Protein AF-A0A8X6TTU9-F1 (afdb_monomer)

Structure (mmCIF, N/CA/C/O backbone):
data_AF-A0A8X6TTU9-F1
#
_entry.id   AF-A0A8X6TTU9-F1
#
loop_
_atom_site.group_PDB
_atom_site.id
_atom_site.type_symbol
_atom_site.label_atom_id
_atom_site.label_alt_id
_atom_site.label_comp_id
_atom_site.label_asym_id
_atom_site.label_entity_id
_atom_site.label_seq_id
_atom_site.pdbx_PDB_ins_code
_atom_site.Cartn_x
_atom_site.Cartn_y
_atom_site.Cartn_z
_atom_site.occupancy
_atom_site.B_iso_or_equiv
_atom_site.auth_seq_id
_atom_site.auth_comp_id
_atom_site.auth_asym_id
_atom_site.auth_atom_id
_atom_site.pdbx_PDB_model_num
ATOM 1 N N . MET A 1 1 ? -14.971 -5.858 -1.848 1.00 54.28 1 MET A N 1
ATOM 2 C CA . MET A 1 1 ? -13.870 -4.936 -2.209 1.00 54.28 1 MET A CA 1
ATOM 3 C C . MET A 1 1 ? -13.039 -5.574 -3.321 1.00 54.28 1 MET A C 1
ATOM 5 O O . MET A 1 1 ? -12.464 -6.626 -3.094 1.00 54.28 1 MET A O 1
ATOM 9 N N . THR A 1 2 ? -13.034 -5.006 -4.529 1.00 63.56 2 THR A N 1
ATOM 10 C CA . THR A 1 2 ? -12.357 -5.552 -5.735 1.00 63.56 2 THR A CA 1
ATOM 11 C C . THR A 1 2 ? -11.423 -4.524 -6.388 1.00 63.56 2 THR A C 1
ATOM 13 O O . THR A 1 2 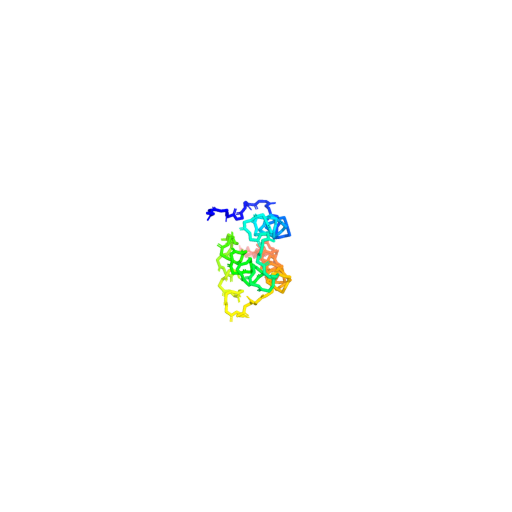? -11.136 -4.576 -7.583 1.00 63.56 2 THR A O 1
ATOM 16 N N . ARG A 1 3 ? -10.942 -3.552 -5.605 1.00 82.56 3 ARG A N 1
ATOM 17 C CA . ARG A 1 3 ? -10.048 -2.493 -6.087 1.00 82.56 3 ARG A CA 1
ATOM 18 C C . ARG A 1 3 ? -8.679 -3.078 -6.440 1.00 82.56 3 ARG A C 1
ATOM 20 O O . ARG A 1 3 ? -8.050 -3.735 -5.617 1.00 82.56 3 ARG A O 1
ATOM 27 N N . ARG A 1 4 ? -8.210 -2.795 -7.654 1.00 89.19 4 ARG A N 1
ATOM 28 C CA . ARG A 1 4 ? -6.880 -3.156 -8.167 1.00 89.19 4 ARG A CA 1
ATOM 29 C C . ARG A 1 4 ? -6.203 -1.901 -8.713 1.00 89.19 4 ARG A C 1
ATOM 31 O O . ARG A 1 4 ? -6.890 -1.022 -9.233 1.00 89.19 4 ARG A O 1
ATOM 38 N N . GLN A 1 5 ? -4.879 -1.843 -8.613 1.00 89.50 5 GLN A N 1
ATOM 39 C CA . GLN A 1 5 ? -4.073 -0.716 -9.078 1.00 89.50 5 GLN A CA 1
ATOM 40 C C . GLN A 1 5 ? -4.219 -0.497 -10.593 1.00 89.50 5 GLN A C 1
ATOM 42 O O . GLN A 1 5 ? -3.961 -1.403 -11.399 1.00 89.50 5 GLN A O 1
ATOM 47 N N . LYS A 1 6 ? -4.562 0.726 -11.004 1.00 89.75 6 LYS A N 1
ATOM 48 C CA . LYS A 1 6 ? -4.666 1.106 -12.425 1.00 89.75 6 LYS A CA 1
ATOM 49 C C . LYS A 1 6 ? -3.282 1.330 -13.075 1.00 89.75 6 LYS A C 1
ATOM 51 O O . LYS A 1 6 ? -2.308 1.577 -12.368 1.00 89.75 6 LYS A O 1
ATOM 56 N N . PRO A 1 7 ? -3.152 1.264 -14.419 1.00 80.25 7 PRO A N 1
ATOM 57 C CA . PRO A 1 7 ? -1.873 1.413 -15.141 1.00 80.25 7 PRO A CA 1
ATOM 58 C C . PRO A 1 7 ? -1.052 2.665 -14.844 1.00 80.25 7 PRO A C 1
ATOM 60 O O . PRO A 1 7 ? 0.169 2.593 -14.914 1.00 80.25 7 PRO A O 1
ATOM 63 N N . CYS A 1 8 ? -1.698 3.760 -14.450 1.00 82.12 8 CYS A N 1
ATOM 64 C CA . CYS A 1 8 ? -1.042 5.038 -14.163 1.00 82.12 8 CYS A CA 1
ATOM 65 C C . CYS A 1 8 ? -1.233 5.492 -12.707 1.00 82.12 8 CYS A C 1
ATOM 67 O O . CYS A 1 8 ? -0.919 6.628 -12.365 1.00 82.12 8 CYS A O 1
ATOM 69 N N . GLU A 1 9 ? -1.795 4.635 -11.857 1.00 86.38 9 GLU A N 1
ATOM 70 C CA . GLU A 1 9 ? -2.036 4.953 -10.453 1.00 86.38 9 GLU A CA 1
ATOM 71 C C . GLU A 1 9 ? -0.770 4.690 -9.639 1.00 86.38 9 GLU A C 1
ATOM 73 O O . GLU A 1 9 ? -0.207 3.590 -9.671 1.00 86.38 9 GLU A O 1
ATOM 78 N N . SER A 1 10 ? -0.321 5.702 -8.897 1.00 87.81 10 SER A N 1
ATOM 79 C CA . SER A 1 10 ? 0.807 5.539 -7.987 1.00 87.81 10 SER A CA 1
ATOM 80 C C . SER A 1 10 ? 0.412 4.668 -6.795 1.00 87.81 10 SER A C 1
ATOM 82 O O . SER A 1 10 ? -0.742 4.641 -6.362 1.00 87.81 10 SER A O 1
ATOM 84 N N . LEU A 1 11 ? 1.395 3.973 -6.225 1.00 87.31 11 LEU A N 1
ATOM 85 C CA . LEU A 1 11 ? 1.188 3.171 -5.020 1.00 87.31 11 LEU A CA 1
ATOM 86 C C . LEU A 1 11 ? 0.688 4.018 -3.838 1.00 87.31 11 LEU A C 1
ATOM 88 O O . LEU A 1 11 ? -0.097 3.530 -3.037 1.00 87.31 11 LEU A O 1
ATOM 92 N N . GLN A 1 12 ? 1.066 5.296 -3.766 1.00 88.94 12 GLN A N 1
ATOM 93 C CA . GLN A 1 12 ? 0.576 6.224 -2.742 1.00 88.94 12 GLN A CA 1
ATOM 94 C C . GLN A 1 12 ? -0.925 6.497 -2.878 1.00 88.94 12 GLN A C 1
ATOM 96 O O . GLN A 1 12 ? -1.641 6.470 -1.884 1.00 88.94 12 GLN A O 1
ATOM 101 N N . VAL A 1 13 ? -1.411 6.717 -4.106 1.00 90.38 13 VAL A N 1
ATOM 102 C CA . VAL A 1 13 ? -2.845 6.930 -4.364 1.00 90.38 13 VAL A CA 1
ATOM 103 C C . VAL A 1 13 ? -3.635 5.670 -4.025 1.00 90.38 13 VAL A C 1
ATOM 105 O O . VAL A 1 13 ? -4.666 5.753 -3.362 1.00 90.38 13 VAL A O 1
ATOM 108 N N . LEU A 1 14 ? -3.117 4.498 -4.406 1.00 90.62 14 LEU A N 1
ATOM 109 C CA . LEU A 1 14 ? -3.723 3.225 -4.030 1.00 90.62 14 LEU A CA 1
ATOM 110 C C . LEU A 1 14 ? -3.773 3.051 -2.504 1.00 90.62 14 LEU A C 1
ATOM 112 O O . LEU A 1 14 ? -4.811 2.654 -1.988 1.00 90.62 14 LEU A O 1
ATOM 116 N N . ALA A 1 15 ? -2.683 3.349 -1.791 1.00 89.44 15 ALA A N 1
ATOM 117 C CA . ALA A 1 15 ? -2.612 3.222 -0.337 1.00 89.44 15 ALA A CA 1
ATOM 118 C C . ALA A 1 15 ? -3.582 4.168 0.377 1.00 89.44 15 ALA A C 1
ATOM 120 O O . ALA A 1 15 ? -4.333 3.705 1.227 1.00 89.44 15 ALA A O 1
ATOM 121 N N . ALA A 1 16 ? -3.636 5.443 -0.020 1.00 91.19 16 ALA A N 1
ATOM 122 C CA . ALA A 1 16 ? -4.569 6.418 0.547 1.00 91.19 16 ALA A CA 1
ATOM 123 C C . ALA A 1 16 ? -6.033 5.998 0.341 1.00 91.19 16 ALA A C 1
ATOM 125 O O . ALA A 1 16 ? -6.874 6.151 1.225 1.00 91.19 16 ALA A O 1
ATOM 126 N N . ASP A 1 17 ? -6.351 5.420 -0.819 1.00 90.69 17 ASP A N 1
ATOM 127 C CA . ASP A 1 17 ? -7.693 4.908 -1.065 1.00 90.69 17 ASP A CA 1
ATOM 128 C C . ASP A 1 17 ? -8.000 3.623 -0.283 1.00 90.69 17 ASP A C 1
ATOM 130 O O . ASP A 1 17 ? -9.141 3.434 0.136 1.00 90.69 17 ASP A O 1
ATOM 134 N N . VAL A 1 18 ? -7.017 2.742 -0.072 1.00 90.19 18 VAL A N 1
ATOM 135 C CA . VAL A 1 18 ? -7.171 1.556 0.786 1.00 90.19 18 VAL A CA 1
ATOM 136 C C . VAL A 1 18 ? -7.370 1.967 2.240 1.00 90.19 18 VAL A C 1
ATOM 138 O O . VAL A 1 18 ? -8.302 1.481 2.869 1.00 90.19 18 VAL A O 1
ATOM 141 N N . GLU A 1 19 ? -6.555 2.889 2.744 1.00 89.44 19 GLU A N 1
ATOM 142 C CA . GLU A 1 19 ? -6.680 3.465 4.081 1.00 89.44 19 GLU A CA 1
ATOM 143 C C . GLU A 1 19 ? -8.074 4.060 4.278 1.00 89.44 19 GLU A C 1
ATOM 145 O O . GLU A 1 19 ? -8.805 3.627 5.163 1.00 89.44 19 GLU A O 1
ATOM 150 N N . ARG A 1 20 ? -8.517 4.937 3.367 1.00 90.44 20 ARG A N 1
ATOM 151 C CA . ARG A 1 20 ? -9.857 5.532 3.428 1.00 90.44 20 ARG A CA 1
ATOM 152 C C . ARG A 1 20 ? -10.965 4.480 3.430 1.00 90.44 20 ARG A C 1
ATOM 154 O O . ARG A 1 20 ? -11.928 4.607 4.179 1.00 90.44 20 ARG A O 1
ATOM 161 N N . LEU A 1 21 ? -10.856 3.450 2.589 1.00 89.38 21 LEU A N 1
ATOM 162 C CA . LEU A 1 21 ? -11.834 2.360 2.545 1.00 89.38 21 LEU A CA 1
ATOM 163 C C . LEU A 1 21 ? -11.863 1.561 3.852 1.00 89.38 21 LEU A C 1
ATOM 165 O O . LEU A 1 21 ? -12.945 1.186 4.299 1.00 89.38 21 LEU A O 1
ATOM 169 N N . MET A 1 22 ? -10.701 1.311 4.456 1.00 86.75 22 MET A N 1
ATOM 170 C CA . MET A 1 22 ? -10.592 0.562 5.704 1.00 86.75 22 MET A CA 1
ATOM 171 C C . MET A 1 22 ? -11.077 1.385 6.894 1.00 86.75 22 MET A C 1
ATOM 173 O O . MET A 1 22 ? -11.880 0.879 7.667 1.00 86.75 22 MET A O 1
ATOM 177 N N . SER A 1 23 ? -10.719 2.666 6.989 1.00 85.44 23 SER A N 1
ATOM 178 C CA . SER A 1 23 ? -11.226 3.551 8.042 1.00 85.44 23 SER A CA 1
ATOM 179 C C . SER A 1 23 ? -12.743 3.738 7.972 1.00 85.44 23 SER A C 1
ATOM 181 O O . SER A 1 23 ? -13.377 3.894 9.005 1.00 85.44 23 SER A O 1
ATOM 183 N N . LEU A 1 24 ? -13.349 3.703 6.778 1.00 87.94 24 LEU A N 1
ATOM 184 C CA . LEU A 1 24 ? -14.808 3.771 6.631 1.00 87.94 24 LEU A CA 1
ATOM 185 C C . LEU A 1 24 ? -15.501 2.448 6.980 1.00 87.94 24 LEU A C 1
ATOM 187 O O . LEU A 1 24 ? -16.571 2.461 7.579 1.00 87.94 24 LEU A O 1
ATOM 191 N N . ALA A 1 25 ? -14.916 1.313 6.591 1.00 86.88 25 ALA A N 1
ATOM 192 C CA . ALA A 1 25 ? -15.495 -0.009 6.839 1.00 86.88 25 ALA A CA 1
ATOM 193 C C . ALA A 1 25 ? -15.279 -0.502 8.281 1.00 86.88 25 ALA A C 1
ATOM 195 O O . ALA A 1 25 ? -16.081 -1.284 8.784 1.00 86.88 25 ALA A O 1
ATOM 196 N N . TYR A 1 26 ? -14.211 -0.041 8.933 1.00 84.69 26 TYR A N 1
ATOM 197 C CA . TYR A 1 26 ? -13.759 -0.479 10.253 1.00 84.69 26 TYR A CA 1
ATOM 198 C C . TYR A 1 26 ? -13.582 0.699 11.222 1.00 84.69 26 TYR A C 1
ATOM 200 O O . TYR A 1 26 ? -12.731 0.645 12.104 1.00 84.69 26 TYR A O 1
ATOM 208 N N . ALA A 1 27 ? -14.400 1.749 11.085 1.00 82.19 27 ALA A N 1
ATOM 209 C CA . ALA A 1 27 ? -14.332 2.964 11.909 1.00 82.19 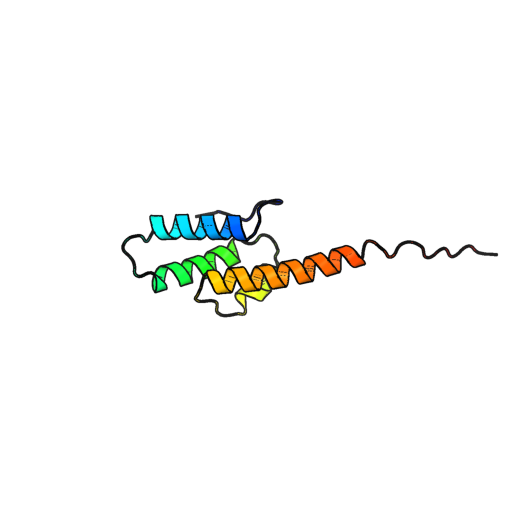27 ALA A CA 1
ATOM 210 C C . ALA A 1 27 ? -14.424 2.699 13.425 1.00 82.19 27 ALA A C 1
ATOM 212 O O . ALA A 1 27 ? -13.900 3.471 14.222 1.00 82.19 27 ALA A O 1
ATOM 213 N N . GLU A 1 28 ? -15.095 1.613 13.815 1.00 85.31 28 GLU A N 1
ATOM 214 C CA . GLU A 1 28 ? -15.303 1.214 15.213 1.00 85.31 28 GLU A CA 1
ATOM 215 C C . GLU A 1 28 ? -14.247 0.218 15.727 1.00 85.31 28 GLU A C 1
ATOM 217 O O . GLU A 1 28 ? -14.243 -0.123 16.909 1.00 85.31 28 GLU A O 1
ATOM 222 N N . CYS A 1 29 ? -13.350 -0.270 14.860 1.00 81.50 29 CYS A N 1
ATOM 223 C CA . CYS A 1 29 ? -12.285 -1.192 15.249 1.00 81.50 29 CYS A CA 1
ATOM 224 C C . CYS A 1 29 ? -10.992 -0.450 15.631 1.00 81.50 29 CYS A C 1
ATOM 226 O O . CYS A 1 29 ? -10.666 0.581 15.039 1.00 81.50 29 CYS A O 1
ATOM 228 N N . PRO A 1 30 ? -10.206 -1.011 16.568 1.00 80.69 30 PRO A N 1
ATOM 229 C CA . PRO A 1 30 ? -8.845 -0.567 16.853 1.00 80.69 30 PRO A CA 1
ATOM 230 C C . PRO A 1 30 ? -7.967 -0.480 15.595 1.00 80.69 30 PRO A C 1
ATOM 232 O O . PRO A 1 30 ? -8.091 -1.291 14.672 1.00 80.69 30 PRO A O 1
ATOM 235 N N . VAL A 1 31 ? -7.090 0.527 15.559 1.00 79.88 31 VAL A N 1
ATOM 236 C CA . VAL A 1 31 ? -6.304 0.891 14.368 1.00 79.88 31 VAL A CA 1
ATOM 237 C C . VAL A 1 31 ? -5.378 -0.232 13.905 1.00 79.88 31 VAL A C 1
ATOM 239 O O . VAL A 1 31 ? -5.312 -0.541 12.719 1.00 79.88 31 VAL A O 1
ATOM 242 N N . ASP A 1 32 ? -4.766 -0.926 14.853 1.00 78.81 32 ASP A N 1
ATOM 243 C CA . ASP A 1 32 ? -3.899 -2.085 14.654 1.00 78.81 32 ASP A CA 1
ATOM 244 C C . ASP A 1 32 ? -4.583 -3.245 13.907 1.00 78.81 32 ASP A C 1
ATOM 246 O O . ASP A 1 32 ? -3.946 -3.950 13.115 1.00 78.81 32 ASP A O 1
ATOM 250 N N . ILE A 1 33 ? -5.894 -3.417 14.106 1.00 80.06 33 ILE A N 1
ATOM 251 C CA . ILE A 1 33 ? -6.671 -4.486 13.471 1.00 80.06 33 ILE A CA 1
ATOM 252 C C . ILE A 1 33 ? -6.907 -4.174 11.992 1.00 80.06 33 ILE A C 1
ATOM 254 O O . ILE A 1 33 ? -6.704 -5.040 11.133 1.00 80.06 33 ILE A O 1
ATOM 258 N N . TRP A 1 34 ? -7.327 -2.946 11.669 1.00 85.50 34 TRP A N 1
ATOM 259 C CA . TRP A 1 34 ? -7.613 -2.596 10.278 1.00 85.50 34 TRP A CA 1
ATOM 260 C C . TR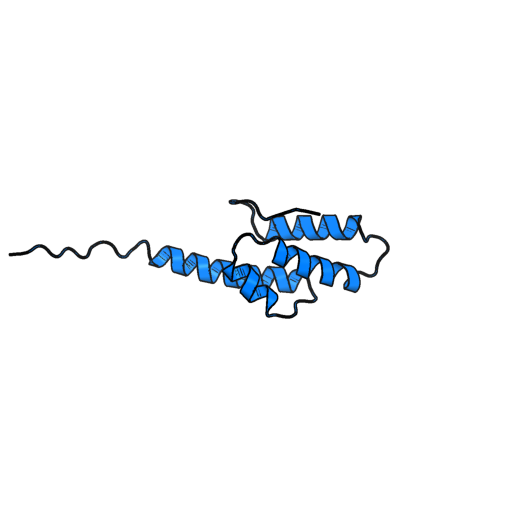P A 1 34 ? -6.351 -2.255 9.483 1.00 85.50 34 TRP A C 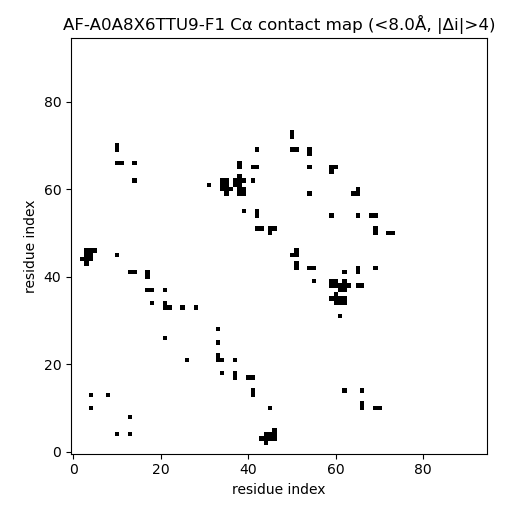1
ATOM 262 O O . TRP A 1 34 ? -6.344 -2.496 8.279 1.00 85.50 34 TRP A O 1
ATOM 272 N N . GLU A 1 35 ? -5.266 -1.790 10.112 1.00 85.12 35 GLU A N 1
ATOM 273 C CA . GLU A 1 35 ? -3.985 -1.529 9.435 1.00 85.12 35 GLU A CA 1
ATOM 274 C C . GLU A 1 35 ? -3.342 -2.805 8.884 1.00 85.12 35 GLU A C 1
ATOM 276 O O . GLU A 1 35 ? -2.874 -2.809 7.742 1.00 85.12 35 GLU A O 1
ATOM 281 N N . SER A 1 36 ? -3.390 -3.912 9.632 1.00 85.88 36 SER A N 1
ATOM 282 C CA . SER A 1 36 ? -2.905 -5.215 9.150 1.00 85.88 36 SER A CA 1
ATOM 283 C C . SER A 1 36 ? -3.714 -5.696 7.940 1.00 85.88 36 SER A C 1
ATOM 285 O O . SER A 1 36 ? -3.167 -6.162 6.935 1.00 85.88 36 SER A O 1
ATOM 287 N N . LEU A 1 37 ? -5.039 -5.527 7.995 1.00 86.00 37 LEU A N 1
ATOM 288 C CA . LEU A 1 37 ? -5.927 -5.864 6.884 1.00 86.00 37 LEU A CA 1
ATOM 289 C C . LEU A 1 37 ? -5.701 -4.939 5.677 1.00 86.00 37 LEU A C 1
ATOM 291 O O . LEU A 1 37 ? -5.699 -5.399 4.531 1.00 86.00 37 LEU A O 1
ATOM 295 N N . ALA A 1 38 ? -5.466 -3.650 5.926 1.00 88.31 38 ALA A N 1
ATOM 296 C CA . ALA A 1 38 ? -5.142 -2.650 4.919 1.00 88.31 38 ALA A CA 1
ATOM 297 C C . ALA A 1 38 ? -3.828 -2.983 4.214 1.00 88.31 38 ALA A C 1
ATOM 299 O O . ALA A 1 38 ? -3.787 -2.976 2.985 1.00 88.31 38 ALA A O 1
ATOM 300 N N . ALA A 1 39 ? -2.782 -3.340 4.964 1.00 87.38 39 ALA A N 1
ATOM 301 C CA . ALA A 1 39 ? -1.494 -3.763 4.427 1.00 87.38 39 ALA A CA 1
ATOM 302 C C . ALA A 1 39 ? -1.657 -4.984 3.513 1.00 87.38 39 ALA A C 1
ATOM 304 O O . ALA A 1 39 ? -1.232 -4.968 2.354 1.00 87.38 39 ALA A O 1
ATOM 305 N N . GLN A 1 40 ? -2.361 -6.015 3.988 1.00 86.69 40 GLN A N 1
ATOM 306 C CA . GLN A 1 40 ? -2.589 -7.229 3.210 1.00 86.69 40 GLN A CA 1
ATOM 307 C C . GLN A 1 40 ? -3.391 -6.953 1.930 1.00 86.69 40 GLN A C 1
ATOM 309 O O . GLN A 1 40 ? -3.063 -7.476 0.857 1.00 86.69 40 GLN A O 1
ATOM 314 N N . TYR A 1 41 ? -4.430 -6.122 2.028 1.00 88.06 41 TYR A N 1
ATOM 315 C CA . TYR A 1 41 ? -5.264 -5.745 0.894 1.00 88.06 41 TYR A CA 1
ATOM 316 C C . TYR A 1 41 ? -4.506 -4.876 -0.111 1.00 88.06 41 TYR A C 1
ATOM 318 O O . TYR A 1 41 ? -4.591 -5.124 -1.313 1.00 88.06 41 TYR A O 1
ATOM 326 N N . PHE A 1 42 ? -3.722 -3.909 0.364 1.00 89.50 42 PHE A N 1
ATOM 327 C CA . PHE A 1 42 ? -2.873 -3.056 -0.460 1.00 89.50 42 PHE A CA 1
ATOM 328 C C . PHE A 1 42 ? -1.927 -3.897 -1.317 1.00 89.50 42 PHE A C 1
ATOM 330 O O . PHE A 1 42 ? -1.939 -3.773 -2.541 1.00 89.50 42 PHE A O 1
ATOM 337 N N . VAL A 1 43 ? -1.205 -4.837 -0.702 1.00 88.12 43 VAL A N 1
ATOM 338 C CA . VAL A 1 43 ? -0.319 -5.765 -1.416 1.00 88.12 43 VAL A CA 1
ATOM 339 C C . VAL A 1 43 ? -1.094 -6.583 -2.452 1.00 88.12 43 VAL A C 1
ATOM 341 O O . VAL A 1 43 ? -0.669 -6.718 -3.599 1.00 88.12 43 VAL A O 1
ATOM 344 N N . ASN A 1 44 ? -2.279 -7.082 -2.093 1.00 88.12 44 ASN A N 1
ATOM 345 C CA . ASN A 1 44 ? -3.138 -7.826 -3.013 1.00 88.12 44 ASN A CA 1
ATOM 346 C C . ASN A 1 44 ? -3.708 -6.967 -4.147 1.00 88.12 44 ASN A C 1
ATOM 348 O O . ASN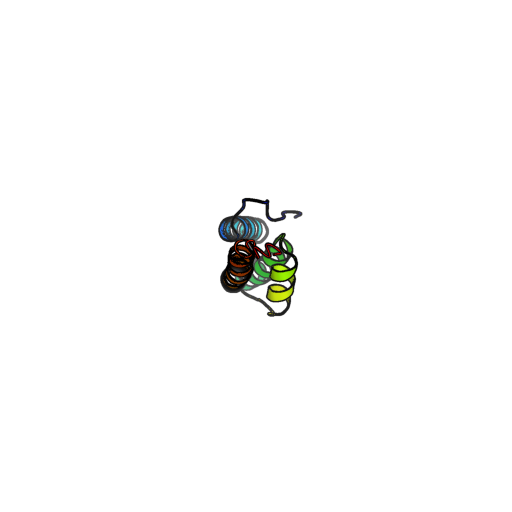 A 1 44 ? -4.055 -7.516 -5.194 1.00 88.12 44 ASN A O 1
ATOM 352 N N . ALA A 1 45 ? -3.796 -5.650 -3.975 1.00 89.81 45 ALA A N 1
ATOM 353 C CA . ALA A 1 45 ? -4.301 -4.712 -4.968 1.00 89.81 45 ALA A CA 1
ATOM 354 C C . ALA A 1 45 ? -3.230 -4.278 -5.987 1.00 89.81 45 ALA A C 1
ATOM 356 O O . ALA A 1 45 ? -3.602 -3.878 -7.093 1.00 89.81 45 ALA A O 1
ATOM 357 N N . ILE A 1 46 ? -1.933 -4.423 -5.674 1.00 90.19 46 ILE A N 1
ATOM 358 C CA . ILE A 1 46 ? -0.811 -4.119 -6.585 1.00 90.19 46 ILE A CA 1
ATOM 359 C C . ILE A 1 46 ? -0.910 -4.966 -7.856 1.00 90.19 46 ILE A C 1
ATOM 361 O O . ILE A 1 46 ? -1.112 -6.185 -7.798 1.00 90.19 46 ILE A O 1
ATOM 365 N N . ARG A 1 47 ? -0.799 -4.323 -9.026 1.00 86.81 47 ARG A N 1
ATOM 366 C CA . ARG A 1 47 ? -0.945 -5.018 -10.315 1.00 86.81 47 ARG A CA 1
ATOM 367 C C . ARG A 1 47 ? 0.316 -5.784 -10.716 1.00 86.81 47 ARG A C 1
ATOM 369 O O . ARG A 1 47 ? 0.188 -6.814 -11.365 1.00 86.81 47 ARG A O 1
ATOM 376 N N . ASP A 1 48 ? 1.480 -5.277 -10.322 1.00 84.62 48 ASP A N 1
ATOM 377 C CA . ASP A 1 48 ? 2.779 -5.900 -10.565 1.00 84.62 48 ASP A CA 1
ATOM 378 C C . ASP A 1 48 ? 2.953 -7.167 -9.718 1.00 84.62 48 ASP A C 1
ATOM 380 O O . ASP A 1 48 ? 2.914 -7.119 -8.487 1.00 84.62 48 ASP A O 1
ATOM 384 N N . GLU A 1 49 ? 3.091 -8.309 -10.387 1.00 83.06 49 GLU A N 1
ATOM 385 C CA . GLU A 1 49 ? 3.108 -9.622 -9.745 1.00 83.06 49 GLU A CA 1
ATOM 386 C C . GLU A 1 49 ? 4.378 -9.843 -8.915 1.00 83.06 49 GLU A C 1
ATOM 388 O O . GLU A 1 49 ? 4.296 -10.379 -7.810 1.00 83.06 49 GLU A O 1
ATOM 393 N N . ASP A 1 50 ? 5.525 -9.376 -9.409 1.00 80.81 50 ASP A N 1
ATOM 394 C CA . ASP A 1 50 ? 6.825 -9.530 -8.753 1.00 80.81 50 ASP A CA 1
ATOM 395 C C . ASP A 1 50 ? 6.910 -8.669 -7.485 1.00 80.81 50 ASP A C 1
ATOM 397 O O . ASP A 1 50 ? 7.266 -9.156 -6.405 1.00 80.81 50 ASP A O 1
ATOM 401 N N . THR A 1 51 ? 6.480 -7.404 -7.571 1.00 79.88 51 THR A N 1
ATOM 402 C CA . THR A 1 51 ? 6.346 -6.513 -6.410 1.00 79.88 51 THR A CA 1
ATOM 403 C C . THR A 1 51 ? 5.372 -7.117 -5.406 1.00 79.88 51 THR A C 1
ATOM 405 O O . THR A 1 51 ? 5.696 -7.208 -4.223 1.00 79.88 51 THR A O 1
ATOM 408 N N . ARG A 1 52 ? 4.219 -7.622 -5.863 1.00 83.25 52 ARG A N 1
ATOM 409 C CA . ARG A 1 52 ? 3.222 -8.258 -4.995 1.00 83.25 52 ARG A CA 1
ATOM 410 C C . ARG A 1 52 ? 3.773 -9.477 -4.255 1.00 83.25 52 ARG A C 1
ATOM 412 O O . ARG A 1 52 ? 3.594 -9.559 -3.043 1.00 83.25 52 ARG A O 1
ATOM 419 N N . HIS A 1 53 ? 4.438 -10.408 -4.938 1.00 80.75 53 HIS A N 1
ATOM 420 C CA . HIS A 1 53 ? 5.022 -11.592 -4.296 1.00 80.75 53 HIS A CA 1
ATOM 421 C C . HIS A 1 53 ? 6.111 -11.221 -3.289 1.00 80.75 53 HIS A C 1
ATOM 423 O O . HIS A 1 53 ? 6.123 -11.755 -2.180 1.00 80.75 53 HIS A O 1
ATOM 429 N N . SER A 1 54 ? 6.984 -10.274 -3.641 1.00 76.38 54 SER A N 1
ATOM 430 C CA . SER A 1 54 ? 8.069 -9.847 -2.755 1.00 76.38 54 SER A CA 1
ATOM 431 C C . SER A 1 54 ? 7.560 -9.160 -1.484 1.00 76.38 54 SER A C 1
ATOM 433 O O . SER A 1 54 ? 8.082 -9.430 -0.405 1.00 76.38 54 SER A O 1
ATOM 435 N N . THR A 1 55 ? 6.506 -8.340 -1.577 1.00 79.62 55 THR A N 1
ATOM 436 C CA . THR A 1 55 ? 5.907 -7.706 -0.397 1.00 79.62 55 THR A CA 1
ATOM 437 C C . THR A 1 55 ? 5.082 -8.701 0.431 1.00 79.62 55 THR A C 1
ATOM 439 O O . THR A 1 55 ? 5.095 -8.615 1.655 1.00 79.62 55 THR A O 1
ATOM 442 N N . ARG A 1 56 ? 4.411 -9.695 -0.185 1.00 75.25 56 ARG A N 1
ATOM 443 C CA . ARG A 1 56 ? 3.683 -10.756 0.555 1.00 75.25 56 ARG A CA 1
ATOM 444 C C . ARG A 1 56 ? 4.593 -11.601 1.448 1.00 75.25 56 ARG A C 1
ATOM 446 O O . ARG A 1 56 ? 4.153 -12.041 2.502 1.00 75.25 56 ARG A O 1
ATOM 453 N N . LEU A 1 57 ? 5.842 -11.816 1.040 1.00 67.00 57 LEU A N 1
ATOM 454 C CA . LEU A 1 57 ? 6.842 -12.571 1.806 1.00 67.00 57 LEU A CA 1
ATOM 455 C C . LEU A 1 57 ? 7.256 -11.895 3.125 1.00 67.00 57 LEU A C 1
ATOM 457 O O . LEU A 1 57 ? 7.921 -12.531 3.937 1.00 67.00 57 LEU A O 1
ATOM 461 N N . MET A 1 58 ? 6.891 -10.629 3.348 1.00 70.12 58 MET A N 1
ATOM 462 C CA . MET A 1 58 ? 7.464 -9.801 4.412 1.00 70.12 58 MET A CA 1
ATOM 463 C C . MET A 1 58 ? 6.609 -9.700 5.698 1.00 70.12 58 MET A C 1
ATOM 465 O O . MET A 1 58 ? 6.893 -8.836 6.514 1.00 70.12 58 MET A O 1
ATOM 469 N N . ASP A 1 59 ? 5.593 -10.555 5.902 1.00 69.69 59 ASP A N 1
ATOM 470 C CA . ASP A 1 59 ? 4.642 -10.522 7.050 1.00 69.69 59 ASP A CA 1
ATOM 471 C C . ASP A 1 59 ? 4.301 -9.094 7.517 1.00 69.69 59 ASP A C 1
ATOM 473 O O . ASP A 1 59 ? 4.610 -8.660 8.631 1.00 69.69 59 ASP A O 1
ATOM 477 N N . VAL A 1 60 ? 3.747 -8.306 6.595 1.00 70.44 60 VAL A N 1
ATOM 478 C CA . VAL A 1 60 ? 3.590 -6.870 6.813 1.00 70.44 60 VAL A CA 1
ATOM 479 C C . VAL A 1 60 ? 2.329 -6.593 7.622 1.00 70.44 60 VAL A C 1
ATOM 481 O O . VAL A 1 60 ? 1.221 -6.843 7.154 1.00 70.44 60 VAL A O 1
ATOM 484 N N . LYS A 1 61 ? 2.510 -6.039 8.822 1.00 79.06 61 LYS A N 1
ATOM 485 C CA . LYS A 1 61 ? 1.425 -5.713 9.771 1.00 79.06 61 LYS A CA 1
ATOM 486 C C . LYS A 1 61 ? 0.994 -4.249 9.729 1.00 79.06 61 LYS A C 1
ATOM 488 O O . LYS A 1 61 ? -0.005 -3.879 10.325 1.00 79.06 61 LYS A O 1
ATOM 493 N N . ASP A 1 62 ? 1.754 -3.429 9.013 1.00 81.25 62 ASP A N 1
ATOM 494 C CA . ASP A 1 62 ? 1.597 -1.981 8.963 1.00 81.25 62 ASP A CA 1
ATOM 495 C C . ASP A 1 62 ? 1.537 -1.519 7.496 1.00 81.25 62 ASP A C 1
ATOM 497 O O . ASP A 1 62 ? 2.387 -1.870 6.666 1.00 81.25 62 ASP A O 1
ATOM 501 N N . LEU A 1 63 ? 0.509 -0.735 7.161 1.00 79.88 63 LEU A N 1
ATOM 502 C CA . LEU A 1 63 ? 0.261 -0.259 5.797 1.00 79.88 63 LEU A CA 1
ATOM 503 C C . LEU A 1 63 ? 1.379 0.664 5.289 1.00 79.88 63 LEU A C 1
ATOM 505 O O . LEU A 1 63 ? 1.734 0.625 4.107 1.00 79.88 63 LEU A O 1
ATOM 509 N N . LYS A 1 64 ? 1.965 1.474 6.170 1.00 84.50 64 LYS A N 1
ATOM 510 C CA . LYS A 1 64 ? 3.061 2.392 5.853 1.00 84.50 64 LYS A CA 1
ATOM 511 C C . LYS A 1 64 ? 4.333 1.621 5.517 1.00 84.50 64 LYS A C 1
ATOM 513 O O . LYS A 1 64 ? 5.005 1.969 4.543 1.00 84.50 64 LYS A O 1
ATOM 518 N N . LEU A 1 65 ? 4.631 0.547 6.253 1.00 82.75 65 LEU A N 1
ATOM 519 C CA . LEU A 1 65 ? 5.725 -0.373 5.920 1.00 82.75 65 LEU A CA 1
ATOM 520 C C . LEU A 1 65 ? 5.477 -1.071 4.575 1.00 82.75 65 LEU A C 1
ATOM 522 O O . LEU A 1 65 ? 6.382 -1.119 3.737 1.00 82.75 65 LEU A O 1
ATOM 526 N N . ALA A 1 66 ? 4.248 -1.539 4.327 1.00 81.25 66 ALA A N 1
ATOM 527 C CA . ALA A 1 66 ? 3.883 -2.187 3.065 1.00 81.25 66 ALA A CA 1
ATOM 528 C C . ALA A 1 66 ? 4.064 -1.244 1.867 1.00 81.25 66 ALA A C 1
ATOM 530 O O . ALA A 1 66 ? 4.589 -1.653 0.824 1.00 81.25 66 ALA A O 1
ATOM 531 N N . LEU A 1 67 ? 3.671 0.024 2.021 1.00 83.56 67 LEU A N 1
ATOM 532 C CA . LEU A 1 67 ? 3.838 1.061 1.008 1.00 83.56 67 LEU A CA 1
ATOM 533 C C . LEU A 1 67 ? 5.316 1.381 0.762 1.00 83.56 67 LEU A C 1
ATOM 535 O O . LEU A 1 67 ? 5.757 1.333 -0.386 1.00 83.56 67 LEU A O 1
ATOM 539 N N . ALA A 1 68 ? 6.088 1.664 1.815 1.00 84.19 68 ALA A N 1
ATOM 540 C CA . ALA A 1 68 ? 7.499 2.035 1.698 1.00 84.19 68 ALA A CA 1
ATOM 541 C C . ALA A 1 68 ? 8.330 0.940 1.007 1.00 84.19 68 ALA A C 1
ATOM 543 O O . ALA A 1 68 ? 9.103 1.227 0.089 1.00 84.19 68 ALA A O 1
ATOM 544 N N . TYR A 1 69 ? 8.120 -0.323 1.387 1.00 80.62 69 TYR A N 1
ATOM 545 C CA . TYR A 1 69 ? 8.828 -1.448 0.780 1.00 80.62 69 TYR A CA 1
ATOM 546 C C . TYR A 1 69 ? 8.410 -1.689 -0.673 1.00 80.62 69 TYR A C 1
ATOM 548 O O . TYR A 1 69 ? 9.264 -1.822 -1.554 1.00 80.62 69 TYR A O 1
ATOM 556 N N . SER A 1 70 ? 7.101 -1.692 -0.946 1.00 79.50 70 SER A N 1
ATOM 557 C CA . SER A 1 70 ? 6.591 -1.881 -2.310 1.00 79.50 70 SER A CA 1
ATOM 558 C C . SER A 1 70 ? 7.081 -0.777 -3.245 1.00 79.50 70 SER A C 1
ATOM 560 O O . SER A 1 70 ? 7.413 -1.052 -4.394 1.00 79.50 70 SER A O 1
ATOM 562 N N . MET A 1 71 ? 7.189 0.462 -2.753 1.00 79.50 71 MET A N 1
ATOM 563 C CA . MET A 1 71 ? 7.786 1.566 -3.503 1.00 79.50 71 MET A CA 1
ATOM 564 C C . MET A 1 71 ? 9.271 1.321 -3.794 1.00 79.50 71 MET A C 1
ATOM 566 O O . MET A 1 71 ? 9.663 1.403 -4.954 1.00 79.50 71 MET A O 1
ATOM 570 N N . MET A 1 72 ? 10.082 0.938 -2.800 1.00 80.06 72 MET A N 1
ATOM 571 C CA . MET A 1 72 ? 11.508 0.631 -3.004 1.00 80.06 72 MET A CA 1
ATOM 572 C C . MET A 1 72 ? 11.722 -0.476 -4.053 1.00 80.06 72 MET A C 1
ATOM 574 O O . MET A 1 72 ? 12.606 -0.377 -4.907 1.00 80.06 72 MET A O 1
ATOM 578 N N . LYS A 1 73 ? 10.894 -1.525 -4.022 1.00 75.06 73 LYS A N 1
ATOM 579 C CA . LYS A 1 73 ? 10.970 -2.647 -4.969 1.00 75.06 73 LYS A CA 1
ATOM 580 C C . LYS A 1 73 ? 10.488 -2.271 -6.365 1.00 75.06 73 LYS A C 1
ATOM 582 O O . LYS A 1 73 ? 11.165 -2.593 -7.341 1.00 75.06 73 LYS A O 1
ATOM 587 N N . TYR A 1 74 ? 9.386 -1.529 -6.462 1.00 68.06 74 TYR A N 1
ATOM 588 C CA . TYR A 1 74 ? 8.878 -1.019 -7.733 1.00 68.06 74 TYR A CA 1
ATOM 589 C C . TYR A 1 74 ? 9.900 -0.106 -8.426 1.00 68.06 74 TYR A C 1
ATOM 591 O O . TYR A 1 74 ? 10.078 -0.174 -9.641 1.00 68.06 74 TYR A O 1
ATOM 599 N N . GLU A 1 75 ? 10.622 0.727 -7.673 1.00 66.00 75 GLU A N 1
ATOM 600 C CA . GLU A 1 75 ? 11.687 1.565 -8.230 1.00 66.00 75 GLU A CA 1
ATOM 601 C C . GLU A 1 75 ? 12.911 0.765 -8.682 1.00 66.00 75 GLU A C 1
ATOM 603 O O . GLU A 1 75 ? 13.436 1.036 -9.765 1.00 66.00 75 GLU A O 1
ATOM 608 N N . ALA A 1 76 ? 13.321 -0.258 -7.925 1.00 62.38 76 ALA A N 1
ATOM 609 C CA . ALA A 1 76 ? 14.384 -1.172 -8.342 1.00 62.38 76 ALA A CA 1
ATOM 610 C C . ALA A 1 76 ? 14.031 -1.892 -9.659 1.00 62.38 76 ALA A C 1
ATOM 612 O O . ALA A 1 76 ? 14.830 -1.880 -10.596 1.00 62.38 76 ALA A O 1
ATOM 613 N N . ALA A 1 77 ? 12.811 -2.429 -9.782 1.00 60.19 77 ALA A N 1
ATOM 614 C CA . ALA A 1 77 ? 12.328 -3.065 -11.011 1.00 60.19 77 ALA A CA 1
ATOM 615 C C . ALA A 1 77 ? 12.223 -2.0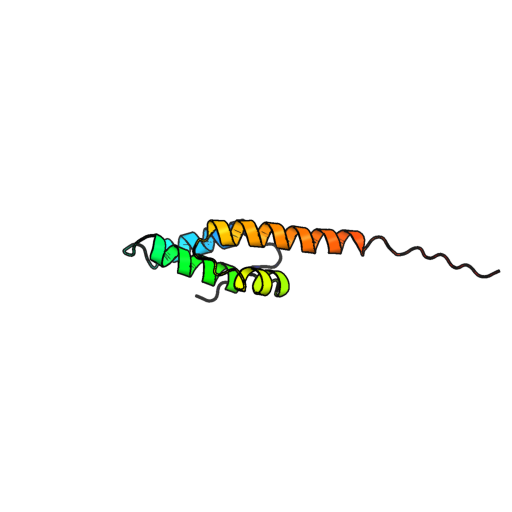71 -12.188 1.00 60.19 77 ALA A C 1
ATOM 617 O O . ALA A 1 77 ? 12.623 -2.368 -13.318 1.00 60.19 77 ALA A O 1
ATOM 618 N N . ARG A 1 78 ? 11.752 -0.843 -11.928 1.00 63.44 78 ARG A N 1
ATOM 619 C CA . ARG A 1 78 ? 11.628 0.219 -12.941 1.00 63.44 78 ARG A CA 1
ATOM 620 C C . ARG A 1 78 ? 12.984 0.701 -13.466 1.00 63.44 78 ARG A C 1
ATOM 622 O O . ARG A 1 78 ? 13.081 1.026 -14.649 1.00 63.44 78 ARG A O 1
ATOM 629 N N . ASN A 1 79 ? 14.020 0.739 -12.628 1.00 55.28 79 ASN A N 1
ATOM 630 C CA . ASN A 1 79 ? 15.370 1.134 -13.041 1.00 55.28 79 ASN A CA 1
ATOM 631 C C . ASN A 1 79 ? 16.070 0.057 -13.886 1.00 55.28 79 ASN A C 1
ATOM 633 O O . ASN A 1 79 ? 16.763 0.413 -14.837 1.00 55.28 79 ASN A O 1
ATOM 637 N N . VAL A 1 80 ? 15.807 -1.233 -13.644 1.00 52.94 80 VAL A N 1
ATOM 638 C CA . VAL A 1 80 ? 16.256 -2.330 -14.531 1.00 52.94 80 VAL A CA 1
ATOM 639 C C . VAL A 1 80 ? 15.596 -2.232 -15.917 1.00 52.94 80 VAL A C 1
ATOM 641 O O . VAL A 1 80 ? 16.228 -2.476 -16.942 1.00 52.94 80 VAL A O 1
ATOM 644 N N . SER A 1 81 ? 14.339 -1.779 -15.981 1.00 49.38 81 SER A N 1
ATOM 645 C CA . SER A 1 81 ? 13.622 -1.571 -17.251 1.00 49.38 81 SER A CA 1
ATOM 646 C C . SER A 1 81 ? 14.109 -0.358 -18.065 1.00 49.38 81 SER A C 1
ATOM 648 O O . SER A 1 81 ? 13.839 -0.265 -19.264 1.00 49.38 81 SER A O 1
ATOM 650 N N . LYS A 1 82 ? 14.830 0.587 -17.444 1.00 49.41 82 LYS A N 1
ATOM 651 C CA . LYS A 1 82 ? 15.421 1.743 -18.143 1.00 49.41 82 LYS A CA 1
ATOM 652 C C . LYS A 1 82 ? 16.794 1.441 -18.742 1.00 49.41 82 LYS A C 1
ATOM 654 O O . LYS A 1 82 ? 17.145 2.067 -19.735 1.00 49.41 82 LYS A O 1
ATOM 659 N N . THR A 1 83 ? 17.538 0.477 -18.198 1.00 48.03 83 THR A N 1
ATOM 660 C CA . THR A 1 83 ? 18.847 0.075 -18.739 1.00 48.03 83 THR A CA 1
ATOM 661 C C . THR A 1 83 ?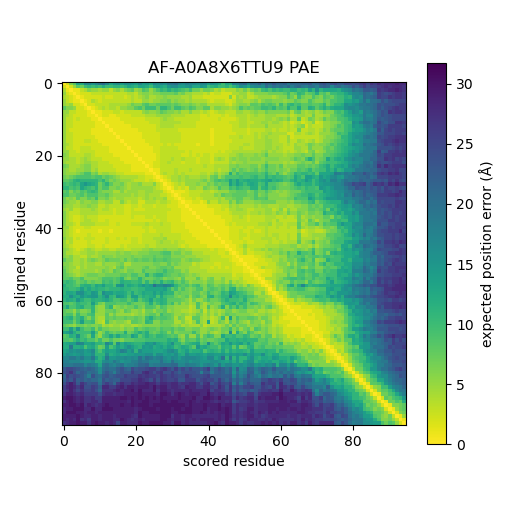 18.740 -0.969 -19.854 1.00 48.03 83 THR A C 1
ATOM 663 O O . THR A 1 83 ? 19.598 -0.989 -20.729 1.00 48.03 83 THR A O 1
ATOM 666 N N . SER A 1 84 ? 17.666 -1.767 -19.928 1.00 48.66 84 SER A N 1
ATOM 667 C CA . SER A 1 84 ? 17.491 -2.729 -21.036 1.00 48.66 84 SER A CA 1
ATOM 668 C C . SER A 1 84 ? 17.042 -2.100 -22.364 1.00 48.66 84 SER A C 1
ATOM 670 O O . SER A 1 84 ? 17.204 -2.710 -23.418 1.00 48.66 84 SER A O 1
ATOM 672 N N . LYS A 1 85 ? 16.517 -0.865 -22.351 1.00 50.44 85 LYS A N 1
ATOM 673 C CA . LYS A 1 85 ? 16.156 -0.125 -23.578 1.00 50.44 85 LYS A CA 1
ATOM 674 C C . LYS A 1 85 ? 17.311 0.671 -24.191 1.00 50.44 85 LYS A C 1
ATOM 676 O O . LYS A 1 85 ? 17.118 1.292 -25.230 1.00 50.44 85 LYS A O 1
ATOM 681 N N . HIS A 1 86 ? 18.501 0.617 -23.593 1.00 53.12 86 HIS A N 1
ATOM 682 C CA . HIS A 1 86 ? 19.725 1.176 -24.163 1.00 53.12 86 HIS A CA 1
ATOM 683 C C . HIS A 1 86 ? 20.808 0.098 -24.314 1.00 53.12 86 HIS A C 1
ATOM 685 O O . HIS A 1 86 ? 21.938 0.268 -23.882 1.00 53.12 86 HIS A O 1
ATOM 691 N N . VAL A 1 87 ? 20.449 -1.035 -24.922 1.00 50.34 87 VAL A N 1
ATOM 692 C CA . VAL A 1 87 ? 21.406 -1.945 -25.573 1.00 50.34 87 VAL A CA 1
ATOM 693 C C . VAL A 1 87 ? 20.791 -2.371 -26.906 1.00 50.34 87 VAL A C 1
ATOM 695 O O . VAL A 1 87 ? 20.272 -3.470 -27.076 1.00 50.34 87 VAL A O 1
ATOM 698 N N . ARG A 1 88 ? 20.776 -1.442 -27.860 1.00 53.06 88 ARG A N 1
ATOM 699 C CA . ARG A 1 88 ? 20.697 -1.762 -2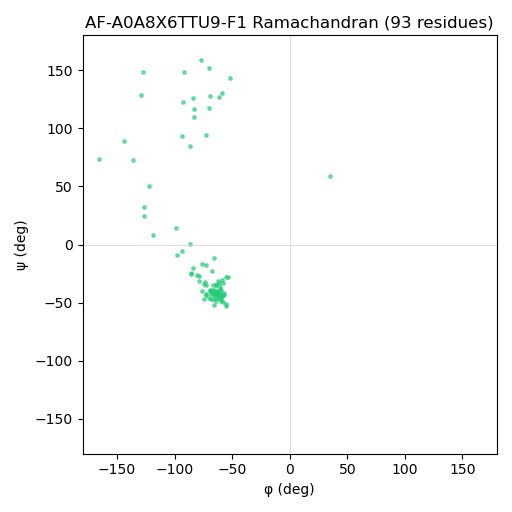9.287 1.00 53.06 88 ARG A CA 1
ATOM 700 C C . ARG A 1 88 ? 21.546 -0.750 -30.039 1.00 53.06 88 ARG A C 1
ATOM 702 O O . ARG A 1 88 ? 21.035 0.295 -30.408 1.00 53.06 88 ARG A O 1
ATOM 709 N N . SER A 1 89 ? 22.815 -1.112 -30.178 1.00 47.44 89 SER A N 1
ATOM 710 C CA . SER A 1 89 ? 23.695 -0.851 -31.321 1.00 47.44 89 SER A CA 1
ATOM 711 C C . SER A 1 89 ? 24.897 -1.778 -31.139 1.00 47.44 89 SER A C 1
ATOM 713 O O . SER A 1 89 ? 25.951 -1.384 -30.655 1.00 47.44 89 SER A O 1
ATOM 715 N N . LEU A 1 90 ? 24.673 -3.070 -31.389 1.00 51.72 90 LEU A N 1
ATOM 716 C CA . LEU A 1 90 ? 25.735 -3.946 -31.870 1.00 51.72 90 LEU A CA 1
ATOM 717 C C . LEU A 1 90 ? 25.692 -3.767 -33.385 1.00 51.72 90 LEU A C 1
ATOM 719 O O . LEU A 1 90 ? 24.969 -4.488 -34.067 1.00 51.72 90 LEU A O 1
ATOM 723 N N . ASP A 1 91 ? 26.375 -2.738 -33.874 1.00 48.22 91 ASP A N 1
ATOM 724 C CA . ASP A 1 91 ? 26.730 -2.651 -35.282 1.00 48.22 91 ASP A CA 1
ATOM 725 C C . ASP A 1 91 ? 27.840 -3.686 -35.498 1.00 48.22 91 ASP A C 1
ATOM 727 O O . ASP A 1 91 ? 29.008 -3.465 -35.183 1.00 48.22 91 ASP A O 1
ATOM 731 N N . VAL A 1 92 ? 27.433 -4.883 -35.918 1.00 53.62 92 VAL A N 1
ATOM 732 C CA . VAL A 1 92 ? 28.306 -5.794 -36.656 1.00 53.62 92 VAL A CA 1
ATOM 733 C C . VAL A 1 92 ? 28.014 -5.495 -38.119 1.00 53.62 92 VAL A C 1
ATOM 735 O O . VAL A 1 92 ? 27.039 -6.005 -38.667 1.00 53.62 92 VAL A O 1
ATOM 738 N N . GLU A 1 93 ? 28.810 -4.609 -38.711 1.00 49.97 93 GLU A N 1
ATOM 739 C CA . GLU A 1 93 ? 28.961 -4.549 -40.162 1.00 49.97 93 GLU A CA 1
ATOM 740 C C . GLU A 1 93 ? 30.164 -5.416 -40.542 1.00 49.97 93 GLU A C 1
ATOM 742 O O . GLU A 1 93 ? 31.265 -5.279 -40.007 1.00 49.97 93 GLU A O 1
ATOM 747 N N . ASP A 1 94 ? 29.858 -6.378 -41.401 1.00 47.09 94 ASP A N 1
ATOM 748 C CA . ASP A 1 94 ? 30.722 -7.343 -42.062 1.00 47.09 94 ASP A CA 1
ATOM 749 C C . ASP A 1 94 ? 31.334 -6.651 -43.294 1.00 47.09 94 ASP A C 1
ATOM 751 O O . ASP A 1 94 ? 30.586 -6.270 -44.195 1.00 47.09 94 ASP A O 1
ATOM 755 N N . GLU A 1 95 ? 32.643 -6.365 -43.250 1.00 46.91 95 GLU A N 1
ATOM 756 C CA . GLU A 1 95 ? 33.694 -6.641 -44.266 1.00 46.91 95 GLU A CA 1
ATOM 757 C C . GLU A 1 95 ? 34.974 -5.823 -43.991 1.00 46.91 95 GLU A C 1
ATOM 759 O O . GLU A 1 95 ? 34.913 -4.572 -43.926 1.00 46.91 95 GLU A O 1
#

Solvent-accessible surface area (backbone atoms only — not comparable to full-atom values): 5631 Å² total; per-residue (Å²): 140,86,74,61,53,52,100,84,58,51,70,67,60,52,44,55,52,41,49,53,52,38,51,69,76,40,66,90,51,61,64,72,64,48,30,26,52,34,17,52,49,47,44,71,18,45,68,52,64,67,48,26,54,60,51,64,73,59,79,50,57,39,39,68,59,41,50,55,51,41,49,57,47,47,50,55,54,53,52,56,60,60,56,65,76,71,73,84,79,85,81,81,78,91,130

pLDDT: mean 76.28, std 14.2, range [46.91, 91.19]

Foldseek 3Di:
DQAAADPPRALVNLLVVLVVVLCVVQVVDDPLVSQQVSLLVSLVRYPDPVLSVVLVVVSDSGSVVSSVSSVVVVVVVVVVVVVVVPPPDPPPDDD

Organism: Nephila pilipes (NCBI:txid299642)

Sequence (95 aa):
MTRRQKPCESLQVLAADVERLMSLAYAECPVDIWESLAAQYFVNAIRDEDTRHSTRLMDVKDLKLALAYSMMKYEAARNVSKTSKHVRSLDVEDE

Mean predicted aligned error: 11.26 Å

Secondary structure (DSSP, 8-state):
------TT--HHHHHHHHHHHHHHHSTTS-HHHHHHHHHHHHHHH-S-HHHHHHHHTT----HHHHHHHHHHHHHHHHHHHHHGGG---------

Radius of gyration: 18.17 Å; Cα contacts (8 Å, |Δi|>4): 77; chains: 1; bounding box: 49×20×61 Å

Nearest PDB structures (foldseek):
  7blr-assembly1_C  TM=2.591E-01  e=3.362E+00  Thermoch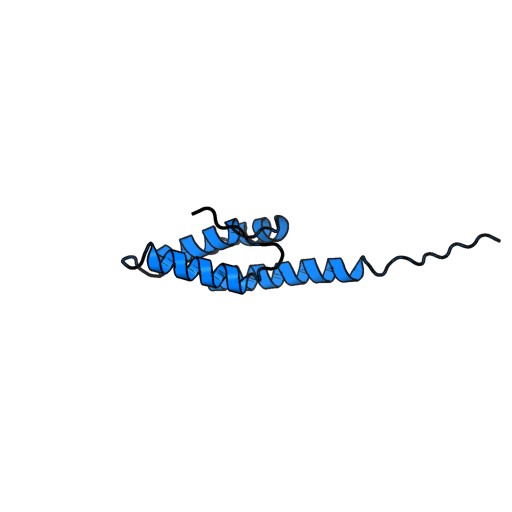aetoides thermophila DSM 1495
  1mhy-assembly1_G-2  TM=2.635E-01  e=5.810E+00  Methylosinus trichosporium